Protein AF-J0WSR5-F1 (afdb_monomer_lite)

Secondary structure (DSSP, 8-state):
-PPPPPGGGT-----PPPPGGG-------S-SSTTSPPPPSSPPPP-B-TTSSBHHHHHT--TTSS-S--S--

Organism: Auricularia subglabra (strain TFB-10046 / SS5) (NCBI:txid717982)

pLDDT: mean 79.38, std 9.3, range [49.19, 92.12]

Foldseek 3Di:
DDDDDDPVVVDDPPPDDDDPVPDDDDDDDPDPCPPPDDDDPDDDDFDDDPPRDGPVCVVVDCPPPDDPDDPDD

Sequence (73 aa):
TKRYKPVALKVKPTSERLPEDYRVVRKRPADCMAGLPELPEKPPAWRPTSAHLSQERMDGFRLDDGDFLQAEE

Radius of gyration: 31.3 Å; chains: 1; bounding box: 45×54×80 Å

Structure (mmCIF, N/CA/C/O backbone):
data_AF-J0WSR5-F1
#
_entry.id   AF-J0WSR5-F1
#
loop_
_atom_site.group_PDB
_atom_site.id
_atom_site.type_symbol
_atom_site.label_atom_id
_atom_site.label_alt_id
_atom_site.label_comp_id
_atom_site.label_asym_id
_atom_site.label_entity_id
_atom_site.label_seq_id
_atom_site.pdbx_PDB_ins_code
_atom_site.Cartn_x
_atom_site.Cartn_y
_atom_site.Cartn_z
_atom_site.occupancy
_atom_site.B_iso_or_equiv
_atom_site.auth_seq_id
_atom_site.auth_comp_id
_atom_site.auth_asym_id
_atom_site.auth_atom_id
_atom_site.pdbx_PDB_model_num
ATOM 1 N N . THR A 1 1 ? -19.922 19.738 57.182 1.00 64.12 1 THR A N 1
ATOM 2 C CA . THR A 1 1 ? -19.919 19.988 55.722 1.00 64.12 1 THR A CA 1
ATOM 3 C C . THR A 1 1 ? -19.908 18.659 54.984 1.00 64.12 1 THR A C 1
ATOM 5 O O . THR A 1 1 ? -18.993 17.866 55.175 1.00 64.12 1 THR A O 1
ATOM 8 N N . LYS A 1 2 ? -20.949 18.338 54.198 1.00 71.25 2 LYS A N 1
ATOM 9 C CA . LYS A 1 2 ? -20.926 17.123 53.362 1.00 71.25 2 LYS A CA 1
ATOM 10 C C . LYS A 1 2 ? -19.896 17.333 52.252 1.00 71.25 2 LYS A C 1
ATOM 12 O O . LYS A 1 2 ? -20.051 18.248 51.449 1.00 71.25 2 LYS A O 1
ATOM 17 N N . ARG A 1 3 ? -18.835 16.520 52.230 1.00 80.56 3 ARG A N 1
ATOM 18 C CA . ARG A 1 3 ? -17.853 16.547 51.139 1.00 80.56 3 ARG A CA 1
ATOM 19 C C . ARG A 1 3 ? -18.539 16.099 49.854 1.00 80.56 3 ARG A C 1
ATOM 21 O O . ARG A 1 3 ? -19.339 15.162 49.862 1.00 80.56 3 ARG A O 1
ATOM 28 N N . TYR A 1 4 ? -18.245 16.797 48.768 1.00 84.50 4 TYR A N 1
ATOM 29 C CA . TYR A 1 4 ? -18.812 16.498 47.465 1.00 84.50 4 TYR A CA 1
ATOM 30 C C . TYR A 1 4 ? -18.373 15.100 47.004 1.00 84.50 4 TYR A C 1
ATOM 32 O O . TYR A 1 4 ? -17.220 14.714 47.197 1.00 84.50 4 TYR A O 1
ATOM 40 N N . LYS A 1 5 ? -19.291 14.323 46.413 1.00 84.94 5 LYS A N 1
ATOM 41 C CA . LYS A 1 5 ? -18.978 12.961 45.956 1.00 84.94 5 LYS A CA 1
ATOM 42 C C . LYS A 1 5 ? -17.976 13.031 44.792 1.00 84.94 5 LYS A C 1
ATOM 44 O O . LYS A 1 5 ? -18.247 13.767 43.837 1.00 84.94 5 LYS A O 1
ATOM 49 N N . PRO A 1 6 ? -16.871 12.268 44.821 1.00 88.06 6 PRO A N 1
ATOM 50 C CA . PRO A 1 6 ? -15.902 12.264 43.730 1.00 88.06 6 PRO A CA 1
ATOM 51 C C . PRO A 1 6 ? -16.544 11.764 42.429 1.00 88.06 6 PRO A C 1
ATOM 53 O O . PRO A 1 6 ? -17.378 10.855 42.444 1.00 88.06 6 PRO A O 1
ATOM 56 N N . VAL A 1 7 ? -16.146 12.367 41.303 1.00 83.94 7 VAL A N 1
ATOM 57 C CA . VAL A 1 7 ? -16.689 12.097 39.957 1.00 83.94 7 VAL A CA 1
ATOM 58 C C . VAL A 1 7 ? -16.611 10.618 39.580 1.00 83.94 7 VAL A C 1
ATOM 60 O O . VAL A 1 7 ? -17.583 10.079 39.058 1.00 83.94 7 VAL A O 1
ATOM 63 N N . ALA A 1 8 ? -15.517 9.939 39.931 1.00 81.44 8 ALA A N 1
ATOM 64 C CA . ALA A 1 8 ? -15.334 8.514 39.653 1.00 81.44 8 ALA A CA 1
ATOM 65 C C . ALA A 1 8 ? -16.434 7.624 40.266 1.00 81.44 8 ALA A C 1
ATOM 67 O O . ALA A 1 8 ? -16.764 6.585 39.714 1.00 81.44 8 ALA A O 1
ATOM 68 N N . LEU A 1 9 ? -17.055 8.047 41.375 1.00 82.88 9 LEU A N 1
ATOM 69 C CA . LEU A 1 9 ? -18.159 7.320 42.020 1.00 82.88 9 LEU A CA 1
ATOM 70 C C . LEU A 1 9 ? -19.549 7.758 41.527 1.00 82.88 9 LEU A C 1
ATOM 72 O O . LEU A 1 9 ? -20.570 7.306 42.063 1.00 82.88 9 LEU A O 1
ATOM 76 N N . LYS A 1 10 ? -19.609 8.705 40.588 1.00 83.88 10 LYS A N 1
ATOM 77 C CA . LYS A 1 10 ? -20.841 9.153 39.925 1.00 83.88 10 LYS A CA 1
ATOM 78 C C . LYS A 1 10 ? -21.024 8.473 38.576 1.00 83.88 10 LYS A C 1
ATOM 80 O O . LYS A 1 10 ? -22.154 8.160 38.218 1.00 83.88 10 LYS A O 1
ATOM 85 N N . VAL A 1 11 ? -19.926 8.244 37.860 1.00 82.00 11 VAL A N 1
ATOM 86 C CA . VAL A 1 11 ? -19.942 7.556 36.571 1.00 82.00 11 VAL A CA 1
ATOM 87 C C . VAL A 1 11 ? -20.115 6.062 36.823 1.00 82.00 11 VAL A C 1
ATOM 89 O O . VAL A 1 11 ? -19.244 5.415 37.398 1.00 82.00 11 VAL A O 1
ATOM 92 N N . LYS A 1 12 ? -21.258 5.514 36.414 1.00 77.12 12 LYS A N 1
ATOM 93 C CA . LYS A 1 12 ? -21.460 4.068 36.310 1.00 77.12 12 LYS A CA 1
ATOM 94 C C . LYS A 1 12 ? -21.241 3.707 34.843 1.00 77.12 12 LYS A C 1
ATOM 96 O O . LYS A 1 12 ? -22.081 4.101 34.037 1.00 77.12 12 LYS A O 1
ATOM 101 N N . PRO A 1 13 ? -20.132 3.047 34.468 1.00 74.25 13 PRO A N 1
ATOM 102 C CA . PRO A 1 13 ? -19.968 2.596 33.095 1.00 74.25 13 PRO A CA 1
ATOM 103 C C . PRO A 1 13 ? -21.116 1.640 32.769 1.00 74.25 13 PRO A C 1
ATOM 105 O O . PRO A 1 13 ? -21.373 0.692 33.514 1.00 74.25 13 PRO A O 1
ATOM 108 N N . THR A 1 14 ? -21.842 1.925 31.693 1.00 71.50 14 THR A N 1
ATOM 109 C CA . THR A 1 14 ? -22.894 1.037 31.208 1.00 71.50 14 THR A CA 1
ATOM 110 C C . THR A 1 14 ? -22.225 -0.248 30.736 1.00 71.50 14 THR A C 1
ATOM 112 O O . THR A 1 14 ? -21.433 -0.230 29.798 1.00 71.50 14 THR A O 1
ATOM 115 N N . SER A 1 15 ? -22.511 -1.367 31.399 1.00 63.47 15 SER A N 1
ATOM 116 C CA . SER A 1 15 ? -22.026 -2.710 31.050 1.00 63.47 15 SER A CA 1
ATOM 117 C C . SER A 1 15 ? -22.760 -3.288 29.835 1.00 63.47 15 SER A C 1
ATOM 119 O O . SER A 1 15 ? -23.123 -4.464 29.814 1.00 63.47 15 SER A O 1
ATOM 121 N N . GLU A 1 16 ? -23.068 -2.441 28.860 1.00 72.50 16 GLU A N 1
ATOM 122 C CA . GLU A 1 16 ? -23.715 -2.863 27.630 1.00 72.50 16 GLU A CA 1
ATOM 123 C C . GLU A 1 16 ? -22.662 -3.513 26.733 1.00 72.50 16 GLU A C 1
ATOM 125 O O . GLU A 1 16 ? -21.509 -3.078 26.671 1.00 72.50 16 GLU A O 1
ATOM 130 N N . ARG A 1 17 ? -23.032 -4.617 26.082 1.00 76.94 17 ARG A N 1
ATOM 131 C CA . ARG A 1 17 ? -22.157 -5.237 25.085 1.00 76.94 17 ARG A CA 1
ATOM 132 C C . ARG A 1 17 ? -22.018 -4.255 23.924 1.00 76.94 17 ARG A C 1
ATOM 134 O O . ARG A 1 17 ? -23.009 -3.639 23.546 1.00 76.94 17 ARG A O 1
ATOM 141 N N . LEU A 1 18 ? -20.813 -4.121 23.366 1.00 80.38 18 LEU A N 1
ATOM 142 C CA . LEU A 1 18 ? -20.604 -3.328 22.154 1.00 80.38 18 LEU A CA 1
ATOM 143 C C . LEU A 1 18 ? -21.602 -3.815 21.085 1.00 80.38 18 LEU A C 1
ATOM 145 O O . LEU A 1 18 ? -21.585 -5.015 20.793 1.00 80.38 18 LEU A O 1
ATOM 149 N N . PRO A 1 19 ? -22.477 -2.944 20.546 1.00 86.69 19 PRO A N 1
ATOM 150 C CA . PRO A 1 19 ? -23.427 -3.363 19.525 1.00 86.69 19 PRO A CA 1
ATOM 151 C C . PRO A 1 19 ? -22.692 -3.941 18.317 1.00 86.69 19 PRO A C 1
ATOM 153 O O . PRO A 1 19 ? -21.596 -3.488 17.975 1.00 86.69 19 PRO A O 1
ATOM 156 N N . GLU A 1 20 ? -23.298 -4.935 17.666 1.00 84.19 20 GLU A N 1
ATOM 157 C CA . GLU A 1 20 ? -22.678 -5.624 16.527 1.00 84.19 20 GLU A CA 1
ATOM 158 C C . GLU A 1 20 ? -22.359 -4.644 15.382 1.00 84.19 20 GLU A C 1
ATOM 160 O O . GLU A 1 20 ? -21.345 -4.804 14.709 1.00 84.19 20 GLU A O 1
ATOM 165 N N . ASP A 1 21 ? -23.140 -3.566 15.245 1.00 84.94 21 ASP A N 1
ATOM 166 C CA . ASP A 1 21 ? -22.933 -2.487 14.268 1.00 84.94 21 ASP A CA 1
ATOM 167 C C . ASP A 1 21 ? -21.575 -1.780 14.412 1.00 84.94 21 ASP A C 1
ATOM 169 O O . ASP A 1 21 ? -21.023 -1.267 13.440 1.00 84.94 21 ASP A O 1
ATOM 173 N N . TYR A 1 22 ? -21.005 -1.770 15.621 1.00 82.81 22 TYR A N 1
ATOM 174 C CA . TYR A 1 22 ? -19.697 -1.172 15.903 1.00 82.81 22 TYR A CA 1
ATOM 175 C C . TYR A 1 22 ? -18.561 -2.204 15.903 1.00 82.81 22 TYR A C 1
ATOM 177 O O . TYR A 1 22 ? -17.410 -1.872 16.206 1.00 82.81 22 TYR A O 1
ATOM 185 N N . ARG A 1 23 ? -18.849 -3.471 15.581 1.00 86.25 23 ARG A N 1
ATOM 186 C CA . ARG A 1 23 ? -17.853 -4.539 15.570 1.00 86.25 23 ARG A CA 1
ATOM 187 C C . ARG A 1 23 ? -17.058 -4.521 14.269 1.00 86.25 23 ARG A C 1
ATOM 189 O O . ARG A 1 23 ? -17.569 -4.778 13.183 1.00 86.25 23 ARG A O 1
ATOM 196 N N . VAL A 1 24 ? -15.750 -4.320 14.384 1.00 89.12 24 VAL A N 1
ATOM 197 C CA . VAL A 1 24 ? -14.836 -4.436 13.241 1.00 89.12 24 VAL A CA 1
ATOM 198 C C . VAL A 1 24 ? -14.660 -5.916 12.875 1.00 89.12 24 VAL A C 1
ATOM 200 O O . VAL A 1 24 ? -13.989 -6.670 13.583 1.00 89.12 24 VAL A O 1
ATOM 203 N N . VAL A 1 25 ? -15.242 -6.339 11.749 1.00 88.31 25 VAL A N 1
ATOM 204 C CA . VAL A 1 25 ? -15.087 -7.699 11.210 1.00 88.31 25 VAL A CA 1
ATOM 205 C C . VAL A 1 25 ? -13.870 -7.758 10.288 1.00 88.31 25 VAL A C 1
ATOM 207 O O . VAL A 1 25 ? -13.879 -7.230 9.178 1.00 88.31 25 VAL A O 1
ATOM 210 N N . ARG A 1 26 ? -12.810 -8.448 10.721 1.00 86.81 26 ARG A N 1
ATOM 211 C CA . ARG A 1 26 ? -11.643 -8.726 9.871 1.00 86.81 26 ARG A CA 1
ATOM 212 C C . ARG A 1 26 ? -11.918 -9.960 9.015 1.00 86.81 26 ARG A C 1
ATOM 214 O O . ARG A 1 26 ? -11.927 -11.075 9.529 1.00 86.81 26 ARG A O 1
ATOM 221 N N . LYS A 1 27 ? -12.114 -9.769 7.710 1.00 85.31 27 LYS A N 1
ATOM 222 C CA . LYS A 1 27 ? -12.191 -10.866 6.735 1.00 85.31 27 LYS A CA 1
ATOM 223 C C . LYS A 1 27 ? -10.783 -11.153 6.212 1.00 85.31 27 LYS A C 1
ATOM 225 O O . LYS A 1 27 ? -10.173 -10.282 5.602 1.00 85.31 27 LYS A O 1
ATOM 230 N N . ARG A 1 28 ? -10.253 -12.350 6.473 1.00 83.88 28 ARG A N 1
ATOM 231 C CA . ARG A 1 28 ? -9.019 -12.838 5.843 1.00 83.88 28 ARG A CA 1
ATOM 232 C C . ARG A 1 28 ? -9.424 -13.744 4.673 1.00 83.88 28 ARG A C 1
ATOM 234 O O . ARG A 1 28 ? -10.062 -14.762 4.942 1.00 83.88 28 ARG A O 1
ATOM 241 N N . PRO A 1 29 ? -9.120 -13.388 3.415 1.00 86.44 29 PRO A N 1
ATOM 242 C CA . PRO A 1 29 ? -9.335 -14.301 2.298 1.00 86.44 29 PRO A CA 1
ATOM 243 C C . PRO A 1 29 ? -8.413 -15.521 2.439 1.00 86.44 29 PRO A C 1
ATOM 245 O O . PRO A 1 29 ? -7.3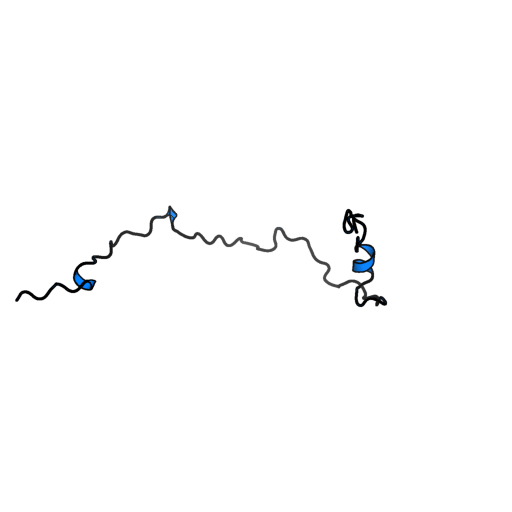59 -15.431 3.069 1.00 86.44 29 PRO A O 1
ATOM 248 N N . ALA A 1 30 ? -8.823 -16.664 1.883 1.00 88.75 30 ALA A N 1
ATOM 249 C CA . ALA A 1 30 ? -8.014 -17.886 1.911 1.00 88.75 30 ALA A CA 1
ATOM 250 C C . ALA A 1 30 ? -6.687 -17.704 1.157 1.00 88.75 30 ALA A C 1
ATOM 252 O O . ALA A 1 30 ? -5.652 -18.177 1.614 1.00 88.75 30 ALA A O 1
ATOM 253 N N . ASP A 1 31 ? -6.730 -16.955 0.055 1.00 90.81 31 ASP A N 1
ATOM 254 C CA . ASP A 1 31 ? -5.566 -16.531 -0.707 1.00 90.81 31 ASP A CA 1
ATOM 255 C C . ASP A 1 31 ? -5.654 -15.023 -0.981 1.00 90.81 31 ASP A C 1
ATOM 257 O O . ASP A 1 31 ? -6.628 -14.528 -1.552 1.00 90.81 31 ASP A O 1
ATOM 261 N N . CYS A 1 32 ? -4.641 -14.284 -0.532 1.00 86.50 32 CYS A N 1
ATOM 262 C CA . CYS A 1 32 ? -4.528 -12.843 -0.754 1.00 86.50 32 CYS A CA 1
ATOM 263 C C . CYS A 1 32 ? -4.045 -12.500 -2.173 1.00 86.50 32 CYS A C 1
ATOM 265 O O . CYS A 1 32 ? -4.151 -11.343 -2.573 1.00 86.50 32 CYS A O 1
ATOM 267 N N . MET A 1 33 ? -3.502 -13.475 -2.905 1.00 88.88 33 MET A N 1
ATOM 268 C CA . MET A 1 33 ? -2.899 -13.302 -4.228 1.00 88.88 33 MET A CA 1
ATOM 269 C C . MET A 1 33 ? -3.854 -13.667 -5.368 1.00 88.88 33 MET A C 1
ATOM 271 O O . MET A 1 33 ? -3.574 -13.330 -6.513 1.00 88.88 33 MET A O 1
ATOM 275 N N . ALA A 1 34 ? -5.008 -14.271 -5.064 1.00 88.44 34 ALA A N 1
ATOM 276 C CA . ALA A 1 34 ? -5.950 -14.818 -6.046 1.00 88.44 34 ALA A CA 1
ATOM 277 C C . ALA A 1 34 ? -6.469 -13.818 -7.104 1.00 88.44 34 ALA A C 1
ATOM 279 O O . ALA A 1 34 ? -7.022 -14.239 -8.115 1.00 88.44 34 ALA A O 1
ATOM 280 N N . GLY A 1 35 ? -6.333 -12.508 -6.873 1.00 86.62 35 GLY A N 1
ATOM 281 C CA . GLY A 1 35 ? -6.736 -11.455 -7.815 1.00 86.62 35 GLY A CA 1
ATOM 282 C C . GLY A 1 35 ? -5.585 -10.613 -8.367 1.00 86.62 35 GLY A C 1
ATOM 283 O O . GLY A 1 35 ? -5.848 -9.617 -9.038 1.00 86.62 35 GLY A O 1
ATOM 284 N N . LEU A 1 36 ? -4.332 -10.944 -8.048 1.00 90.50 36 LEU A N 1
ATOM 285 C CA . LEU A 1 36 ? -3.180 -10.191 -8.534 1.00 90.50 36 LEU A CA 1
ATOM 286 C C . LEU A 1 36 ? -2.716 -10.723 -9.894 1.00 90.50 36 LEU A C 1
ATOM 288 O O . LEU A 1 36 ? -2.780 -11.929 -10.134 1.00 90.50 36 LEU A O 1
ATOM 292 N N . PRO A 1 37 ? -2.228 -9.844 -10.784 1.00 90.88 37 PRO A N 1
ATOM 293 C CA . PRO A 1 37 ? -1.581 -10.288 -12.005 1.00 90.88 37 PRO A CA 1
ATOM 294 C C . PRO A 1 37 ? -0.279 -11.023 -11.672 1.00 90.88 37 PRO A C 1
ATOM 296 O O . PRO A 1 37 ? 0.454 -10.635 -10.757 1.00 90.88 37 PRO A O 1
ATOM 299 N N . GLU A 1 38 ? 0.027 -12.059 -12.447 1.00 90.12 38 GLU A N 1
ATOM 300 C CA . GLU A 1 38 ? 1.324 -12.723 -12.372 1.00 90.12 38 GLU A CA 1
ATOM 301 C C . GLU A 1 38 ? 2.419 -11.755 -12.831 1.00 90.12 38 GLU A C 1
ATOM 303 O O . GLU A 1 38 ? 2.350 -11.167 -13.913 1.00 90.12 38 GLU A O 1
ATOM 308 N N . LEU A 1 39 ? 3.429 -11.569 -11.981 1.00 88.19 39 LEU A N 1
ATOM 309 C CA . LEU A 1 39 ? 4.595 -10.758 -12.302 1.00 88.19 39 LEU A CA 1
ATOM 310 C C . LEU A 1 39 ? 5.701 -11.646 -12.877 1.00 88.19 39 LEU A C 1
ATOM 312 O O . LEU A 1 39 ? 5.888 -12.773 -12.415 1.00 88.19 39 LEU A O 1
ATOM 316 N N . PRO A 1 40 ? 6.481 -11.143 -13.846 1.00 89.75 40 PRO A N 1
ATOM 317 C CA . PRO A 1 40 ? 7.642 -11.867 -14.332 1.00 89.75 40 PRO A CA 1
ATOM 318 C C . PRO A 1 40 ? 8.679 -12.022 -13.211 1.00 89.75 40 PRO A C 1
ATOM 320 O O . PRO A 1 40 ? 9.044 -11.054 -12.546 1.00 89.75 40 PRO A O 1
ATOM 323 N N . GLU A 1 41 ? 9.203 -13.237 -13.034 1.00 92.12 41 GLU A N 1
ATOM 324 C CA . GLU A 1 41 ? 10.226 -13.534 -12.016 1.00 92.12 41 GLU A CA 1
ATOM 325 C C . GLU A 1 41 ? 11.552 -12.806 -12.271 1.00 92.12 41 GLU A C 1
ATOM 327 O O . GLU A 1 41 ? 12.320 -12.536 -11.347 1.00 92.12 41 GLU A O 1
ATOM 332 N N . LYS A 1 42 ? 11.842 -12.510 -13.543 1.00 91.38 42 LYS A N 1
ATOM 333 C CA . LYS A 1 42 ? 13.061 -11.824 -13.966 1.00 91.38 42 LYS A CA 1
ATOM 334 C C . LYS A 1 42 ? 12.700 -10.462 -14.549 1.00 91.38 42 LYS A C 1
ATOM 336 O O . LYS A 1 42 ? 11.944 -10.418 -15.522 1.00 91.38 42 LYS A O 1
ATOM 341 N N . PRO A 1 43 ? 13.251 -9.363 -14.006 1.00 83.81 43 PRO A N 1
ATOM 342 C CA . PRO A 1 43 ? 13.053 -8.052 -14.597 1.00 83.81 43 PRO A CA 1
ATOM 343 C C . PRO A 1 43 ? 13.707 -7.990 -15.987 1.00 83.81 43 PRO A C 1
ATOM 345 O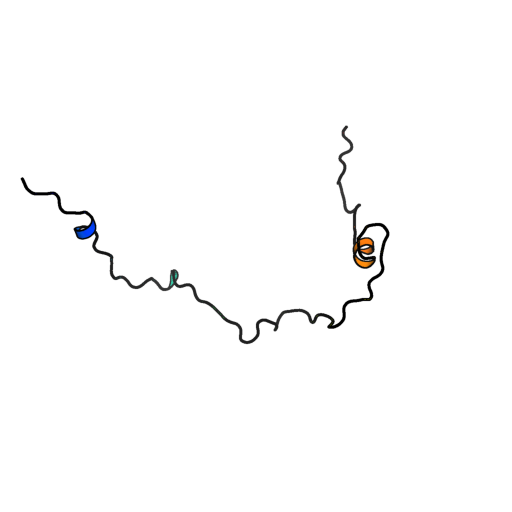 O . PRO A 1 43 ? 14.651 -8.741 -16.267 1.00 83.81 43 PRO A O 1
ATOM 348 N N . PRO A 1 44 ? 13.240 -7.089 -16.866 1.00 83.62 44 PRO A N 1
ATOM 349 C CA . PRO A 1 44 ? 13.876 -6.867 -18.155 1.00 83.62 44 PRO A CA 1
ATOM 350 C C . PRO A 1 44 ? 15.317 -6.367 -17.985 1.00 83.62 44 PRO A C 1
ATOM 352 O O . PRO A 1 44 ? 15.689 -5.782 -16.964 1.00 83.62 44 PRO A O 1
ATOM 355 N N . ALA A 1 45 ? 16.144 -6.585 -19.010 1.00 85.44 45 ALA A N 1
ATOM 356 C CA . ALA A 1 45 ? 17.518 -6.100 -19.013 1.00 85.44 45 ALA A CA 1
ATOM 357 C C . ALA A 1 45 ? 17.550 -4.565 -18.932 1.00 85.44 45 ALA A C 1
ATOM 359 O O . ALA A 1 45 ? 16.947 -3.876 -19.758 1.00 85.44 45 ALA A O 1
ATOM 360 N N . TRP A 1 46 ? 18.287 -4.033 -17.956 1.00 81.31 46 TRP A N 1
ATOM 361 C CA . TRP A 1 46 ? 18.454 -2.593 -17.798 1.00 81.31 46 TRP A CA 1
ATOM 362 C C . TRP A 1 46 ? 19.241 -1.998 -18.971 1.00 81.31 46 TRP A C 1
ATOM 364 O O . TRP A 1 46 ? 20.332 -2.468 -19.303 1.00 81.31 46 TRP A O 1
ATOM 374 N N . ARG A 1 47 ? 18.709 -0.925 -19.565 1.00 81.62 47 ARG A N 1
ATOM 375 C CA . ARG A 1 47 ? 19.397 -0.111 -20.573 1.00 81.62 47 ARG A CA 1
ATOM 376 C C . ARG A 1 47 ? 19.544 1.312 -20.032 1.00 81.62 47 ARG A C 1
ATOM 378 O O . ARG A 1 47 ? 18.517 1.947 -19.783 1.00 81.62 47 ARG A O 1
ATOM 385 N N . PRO A 1 48 ? 20.777 1.801 -19.810 1.00 76.69 48 PRO A N 1
ATOM 386 C CA . PRO A 1 48 ? 20.982 3.154 -19.317 1.00 76.69 48 PRO A CA 1
ATOM 387 C 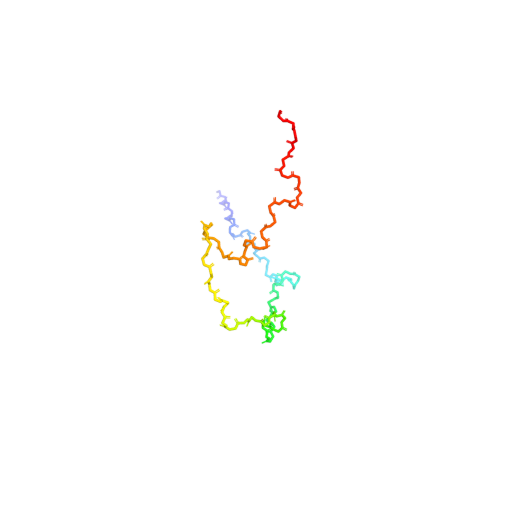C . PRO A 1 48 ? 20.541 4.174 -20.373 1.00 76.69 48 PRO A C 1
ATOM 389 O O . PRO A 1 48 ? 20.839 4.008 -21.555 1.00 76.69 48 PRO A O 1
ATOM 392 N N . THR A 1 49 ? 19.873 5.240 -19.937 1.00 74.25 49 THR A N 1
ATOM 393 C CA . THR A 1 49 ? 19.655 6.451 -20.742 1.00 74.25 49 THR A CA 1
ATOM 394 C C . THR A 1 49 ? 20.467 7.609 -20.166 1.00 74.25 49 THR A C 1
ATOM 396 O O . THR A 1 49 ? 20.973 7.534 -19.043 1.00 74.25 49 THR A O 1
ATOM 399 N N . SER A 1 50 ? 20.585 8.702 -20.920 1.00 73.00 50 SER A N 1
ATOM 400 C CA . SER A 1 50 ? 21.255 9.931 -20.475 1.00 73.00 50 SER A CA 1
ATOM 401 C C . SER A 1 50 ? 20.543 10.643 -19.314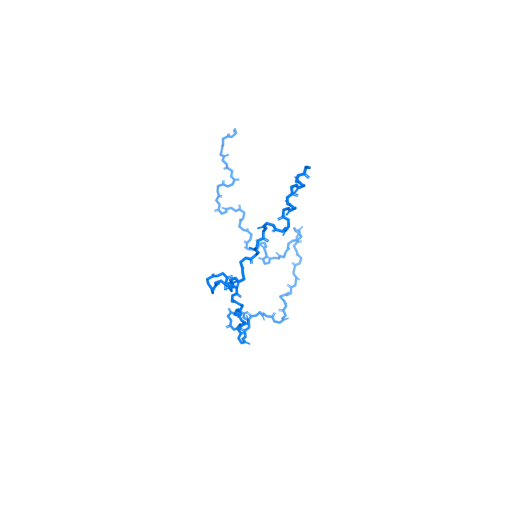 1.00 73.00 50 SER A C 1
ATOM 403 O O . SER A 1 50 ? 21.147 11.504 -18.685 1.00 73.00 50 SER A O 1
ATOM 405 N N . ALA A 1 51 ? 19.289 10.285 -19.008 1.00 66.94 51 ALA A N 1
ATOM 406 C CA . ALA A 1 51 ? 18.395 11.035 -18.121 1.00 66.94 51 ALA A CA 1
ATOM 407 C C . ALA A 1 51 ? 18.108 10.353 -16.764 1.00 66.94 51 ALA A C 1
ATOM 409 O O . ALA A 1 51 ? 17.102 10.648 -16.129 1.00 66.94 51 ALA A O 1
ATOM 410 N N . HIS A 1 52 ? 18.955 9.422 -16.304 1.00 72.81 52 HIS A N 1
ATOM 411 C CA . HIS A 1 52 ? 18.742 8.627 -15.073 1.00 72.81 52 HIS A CA 1
ATOM 412 C C . HIS A 1 52 ? 17.459 7.758 -15.052 1.00 72.81 52 HIS A C 1
ATOM 414 O O . HIS A 1 52 ? 17.152 7.135 -14.034 1.00 72.81 52 HIS A O 1
ATOM 420 N N . LEU A 1 53 ? 16.727 7.661 -16.166 1.00 78.06 53 LEU A N 1
ATOM 421 C CA . LEU A 1 53 ? 15.517 6.845 -16.316 1.00 78.06 53 LEU A CA 1
ATOM 422 C C . LEU A 1 53 ? 15.796 5.578 -17.145 1.00 78.06 53 LEU A C 1
ATOM 424 O O . LEU A 1 53 ? 16.760 5.518 -17.910 1.00 78.06 53 LEU A O 1
ATOM 428 N N . SER A 1 54 ? 14.970 4.535 -16.997 1.00 81.44 54 SER A N 1
ATOM 429 C CA . SER A 1 54 ? 15.007 3.397 -17.929 1.00 81.44 54 SER A CA 1
ATOM 430 C C . SER A 1 54 ? 14.435 3.811 -19.279 1.00 81.44 54 SER A C 1
ATOM 432 O O . SER A 1 54 ? 13.551 4.664 -19.342 1.00 81.44 54 SER A O 1
ATOM 434 N N . GLN A 1 55 ? 14.880 3.151 -20.350 1.00 81.88 55 GLN A N 1
ATOM 435 C CA . GLN A 1 55 ? 14.303 3.351 -21.683 1.00 81.88 55 GLN A CA 1
ATOM 436 C C . GLN A 1 55 ? 12.779 3.131 -21.690 1.00 81.88 55 GLN A C 1
ATOM 438 O O . GLN A 1 55 ? 12.053 3.984 -22.175 1.00 81.88 55 GLN A O 1
ATOM 443 N N . GLU A 1 56 ? 12.297 2.062 -21.044 1.00 82.75 56 GLU A N 1
ATOM 444 C CA . GLU A 1 56 ? 10.8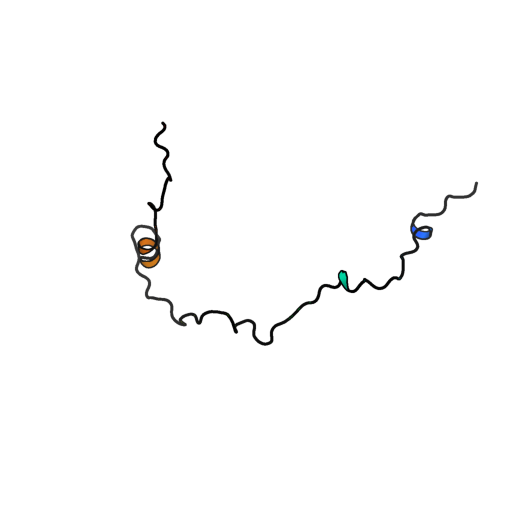61 1.773 -20.876 1.00 82.75 56 GLU A CA 1
ATOM 445 C C . GLU A 1 56 ? 10.081 2.966 -20.303 1.00 82.75 56 GLU A C 1
ATOM 447 O O . GLU A 1 56 ? 8.988 3.286 -20.765 1.00 82.75 56 GLU A O 1
ATOM 452 N N . ARG A 1 57 ? 10.649 3.649 -19.300 1.00 82.69 57 ARG A N 1
ATOM 453 C CA . ARG A 1 57 ? 10.004 4.815 -18.694 1.00 82.69 57 ARG A CA 1
ATOM 454 C C . ARG A 1 57 ? 10.000 6.005 -19.631 1.00 82.69 57 ARG A C 1
ATOM 456 O O . ARG A 1 57 ? 8.990 6.687 -19.663 1.00 82.69 57 ARG A O 1
ATOM 463 N N . MET A 1 58 ? 11.090 6.236 -20.364 1.00 83.50 58 MET A N 1
ATOM 464 C CA . MET A 1 58 ? 11.174 7.312 -21.355 1.00 83.50 58 MET A CA 1
ATOM 465 C C . MET A 1 58 ? 10.159 7.122 -22.486 1.00 83.50 58 MET A C 1
ATOM 467 O O . MET A 1 58 ? 9.485 8.078 -22.846 1.00 83.50 58 MET A O 1
ATOM 471 N N . ASP A 1 59 ? 9.997 5.897 -22.991 1.00 82.94 59 ASP A N 1
ATOM 472 C CA . ASP A 1 59 ? 9.051 5.584 -24.073 1.00 82.94 59 ASP A CA 1
ATOM 473 C C . ASP A 1 59 ? 7.590 5.821 -23.646 1.00 82.94 59 ASP A C 1
ATOM 475 O O . ASP A 1 59 ? 6.749 6.224 -24.449 1.00 82.94 59 ASP A O 1
ATOM 479 N N . GLY A 1 60 ? 7.285 5.588 -22.365 1.00 80.44 60 GLY A N 1
ATOM 480 C CA . GLY A 1 60 ? 5.986 5.883 -21.759 1.00 80.44 60 GLY A CA 1
ATOM 481 C C . GLY A 1 60 ? 5.856 7.296 -21.185 1.00 80.44 60 GLY A C 1
ATOM 482 O O . GLY A 1 60 ? 4.796 7.632 -20.654 1.00 80.44 60 GLY A O 1
ATOM 483 N N . PHE A 1 61 ? 6.909 8.117 -21.243 1.00 79.56 61 PHE A N 1
ATOM 484 C CA . PHE A 1 61 ? 6.923 9.442 -20.632 1.00 79.56 61 PHE A CA 1
ATOM 485 C C . PHE A 1 61 ? 6.229 10.446 -21.547 1.00 79.56 61 PHE A C 1
ATOM 487 O O . PHE A 1 61 ? 6.819 11.007 -22.468 1.00 79.56 61 PHE A O 1
ATOM 494 N N . ARG A 1 62 ? 4.940 10.665 -21.300 1.00 73.25 62 ARG A N 1
ATOM 495 C CA . ARG A 1 62 ? 4.130 11.612 -22.064 1.00 73.25 62 ARG A CA 1
ATOM 496 C C . ARG A 1 62 ? 4.237 13.003 -21.450 1.00 73.25 62 ARG A C 1
ATOM 498 O O . ARG A 1 62 ? 3.469 13.354 -20.562 1.00 73.25 62 ARG A O 1
ATOM 505 N N . LEU A 1 63 ? 5.227 13.769 -21.898 1.00 68.81 63 LEU A N 1
ATOM 506 C CA . LEU A 1 63 ? 5.398 15.169 -21.490 1.00 68.81 63 LEU A CA 1
ATOM 507 C C . LEU A 1 63 ? 4.358 16.108 -22.121 1.00 68.81 63 LEU A C 1
ATOM 509 O O . LEU A 1 63 ? 4.060 17.143 -21.536 1.00 68.81 63 LEU A O 1
ATOM 513 N N . ASP A 1 64 ? 3.769 15.712 -23.253 1.00 64.38 64 ASP A N 1
ATOM 514 C CA . ASP A 1 64 ? 2.923 16.572 -24.093 1.00 64.38 64 ASP A CA 1
ATOM 515 C C . ASP A 1 64 ? 1.419 16.219 -24.052 1.00 64.38 64 ASP A C 1
ATOM 517 O O . ASP A 1 64 ? 0.661 16.638 -24.924 1.00 64.38 64 ASP A O 1
ATOM 521 N N . ASP A 1 65 ? 0.945 15.461 -23.054 1.00 66.38 65 ASP A N 1
ATOM 522 C CA . ASP A 1 65 ? -0.442 14.942 -23.017 1.00 66.38 65 ASP A CA 1
ATOM 523 C C . ASP A 1 65 ? -1.535 15.988 -22.670 1.00 66.38 65 ASP A C 1
ATOM 525 O O . ASP A 1 65 ? -2.705 15.630 -22.529 1.00 66.38 65 ASP A O 1
ATOM 529 N N . GLY A 1 66 ? -1.197 17.281 -22.600 1.00 62.53 66 GLY A N 1
ATOM 530 C CA . GLY A 1 66 ? -2.176 18.376 -22.605 1.00 62.53 66 GLY A CA 1
ATOM 531 C C . GLY A 1 66 ? -1.901 19.502 -21.605 1.00 62.53 66 GLY A C 1
ATOM 532 O O . GLY A 1 66 ? -1.657 19.266 -20.424 1.00 62.53 66 GLY A O 1
ATOM 533 N N . ASP A 1 67 ? -1.990 20.736 -22.106 1.00 62.38 67 ASP A N 1
ATOM 534 C CA . ASP A 1 67 ? -2.223 21.994 -21.378 1.00 62.38 67 ASP A CA 1
ATOM 535 C C . ASP A 1 67 ? -1.263 22.403 -20.247 1.00 62.38 67 ASP A C 1
ATOM 537 O O . ASP A 1 67 ? -1.590 23.295 -19.464 1.00 62.38 67 ASP A O 1
ATOM 541 N N . PHE A 1 68 ? -0.044 21.864 -20.165 1.00 63.66 68 PHE A N 1
ATOM 542 C CA . PHE A 1 68 ? 0.933 22.357 -19.181 1.00 63.66 68 PHE A CA 1
ATOM 543 C C . PHE A 1 68 ? 1.732 23.583 -19.654 1.00 63.66 68 PHE A C 1
ATOM 545 O O . PHE A 1 68 ? 2.910 23.667 -19.356 1.00 63.66 68 PHE A O 1
ATOM 552 N N . LEU A 1 69 ? 1.121 24.532 -20.374 1.00 67.19 69 LEU A N 1
ATOM 553 C CA . LEU A 1 69 ? 1.557 25.937 -20.483 1.00 67.19 69 LEU A CA 1
ATOM 554 C C . LEU A 1 69 ? 0.367 26.768 -20.997 1.00 67.19 69 LEU A C 1
ATOM 556 O O . LEU A 1 69 ? -0.027 26.637 -22.155 1.00 67.19 69 LEU A O 1
ATOM 560 N N . GLN A 1 70 ? -0.212 27.631 -20.157 1.00 62.44 70 GLN A N 1
ATOM 561 C CA . GLN A 1 70 ? -1.136 28.664 -20.639 1.00 62.44 70 GLN A CA 1
ATOM 562 C C . GLN A 1 70 ? -0.325 29.782 -21.306 1.00 62.44 70 GLN A C 1
ATOM 564 O O . GLN A 1 70 ? 0.714 30.185 -20.793 1.00 62.44 70 GLN A O 1
ATOM 569 N N . ALA A 1 71 ? -0.796 30.273 -22.452 1.00 68.19 71 ALA A N 1
ATOM 570 C CA . ALA A 1 71 ? -0.075 31.209 -2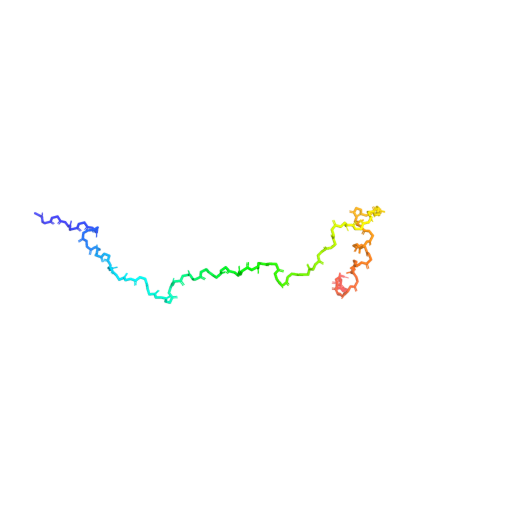3.319 1.00 68.19 71 ALA A CA 1
ATOM 571 C C . ALA A 1 71 ? -0.007 32.666 -22.802 1.00 68.19 71 ALA A C 1
ATOM 573 O O . ALA A 1 71 ? 0.372 33.550 -23.562 1.00 68.19 71 ALA A O 1
ATOM 574 N N . GLU A 1 72 ? -0.415 32.938 -21.560 1.00 62.12 72 GLU A N 1
ATOM 575 C CA . GLU A 1 72 ? -0.736 34.290 -21.074 1.00 62.12 72 GLU A CA 1
ATOM 576 C C . GLU A 1 72 ? 0.316 34.887 -20.115 1.00 62.12 72 GLU A C 1
ATOM 578 O O . GLU A 1 72 ? -0.041 35.431 -19.070 1.00 62.12 72 GLU A O 1
ATOM 583 N N . GLU A 1 73 ? 1.604 34.820 -20.469 1.00 49.19 73 GLU A N 1
ATOM 584 C CA . GLU A 1 73 ? 2.587 35.826 -20.009 1.00 49.19 73 GLU A CA 1
ATOM 585 C C . GLU A 1 73 ? 2.799 36.905 -21.077 1.00 49.19 73 GLU A C 1
ATOM 587 O O . GLU A 1 73 ? 3.034 36.543 -22.254 1.00 49.19 73 GLU A O 1
#